Protein AF-A0A6A5HM92-F1 (afdb_monomer_lite)

Structure (mmCIF, N/CA/C/O backbone):
data_AF-A0A6A5HM92-F1
#
_entry.id   AF-A0A6A5HM92-F1
#
loop_
_atom_site.group_PDB
_atom_site.id
_atom_site.type_symbol
_atom_site.label_atom_id
_atom_site.label_alt_id
_atom_site.label_comp_id
_atom_site.label_asym_id
_atom_site.label_entity_id
_atom_site.label_seq_id
_atom_site.pdbx_PDB_ins_code
_atom_site.Cartn_x
_atom_site.Cartn_y
_atom_site.Cartn_z
_atom_site.occupancy
_atom_site.B_iso_or_equiv
_atom_site.auth_seq_id
_atom_site.auth_comp_id
_atom_site.auth_asym_id
_atom_site.auth_atom_id
_atom_site.pdbx_PDB_model_num
ATOM 1 N N . MET A 1 1 ? -0.521 8.575 -13.855 1.00 61.16 1 MET A N 1
ATOM 2 C CA . MET A 1 1 ? -1.411 8.416 -12.687 1.00 61.16 1 MET A CA 1
ATOM 3 C C . MET A 1 1 ? -0.569 8.653 -11.449 1.00 61.16 1 MET A C 1
ATOM 5 O O . MET A 1 1 ? 0.517 8.090 -11.397 1.00 61.16 1 MET A O 1
ATOM 9 N N . ASP A 1 2 ? -1.013 9.499 -10.521 1.00 85.31 2 ASP A N 1
ATOM 10 C CA . ASP A 1 2 ? -0.281 9.759 -9.277 1.00 85.31 2 ASP A CA 1
ATOM 11 C C . ASP A 1 2 ? -0.796 8.847 -8.155 1.00 85.31 2 ASP A C 1
ATOM 13 O O . ASP A 1 2 ? -1.940 8.969 -7.718 1.00 85.31 2 ASP A O 1
ATOM 17 N N . VAL A 1 3 ? 0.040 7.900 -7.727 1.00 90.94 3 VAL A N 1
ATOM 18 C CA . VAL A 1 3 ? -0.312 6.895 -6.713 1.00 90.94 3 VAL A CA 1
ATOM 19 C C . VAL A 1 3 ? -0.477 7.534 -5.332 1.00 90.94 3 VAL A C 1
ATOM 21 O O . VAL A 1 3 ? -1.316 7.073 -4.558 1.00 90.94 3 VAL A O 1
ATOM 24 N N . ILE A 1 4 ? 0.252 8.621 -5.044 1.00 93.81 4 ILE A N 1
ATOM 25 C CA . ILE A 1 4 ? 0.152 9.353 -3.773 1.00 93.81 4 ILE A CA 1
ATOM 26 C C . ILE A 1 4 ? -1.265 9.900 -3.610 1.00 93.81 4 ILE A C 1
ATOM 28 O O . ILE A 1 4 ? -1.940 9.580 -2.631 1.00 93.81 4 ILE A O 1
ATOM 32 N N . SER A 1 5 ? -1.750 10.627 -4.622 1.00 93.94 5 SER A N 1
ATOM 33 C CA . SER A 1 5 ? -3.110 11.174 -4.649 1.00 93.94 5 SER A CA 1
ATOM 34 C C . SER A 1 5 ? -4.189 10.094 -4.452 1.00 93.94 5 SER A C 1
ATOM 36 O O . SER A 1 5 ? -5.182 10.323 -3.763 1.00 93.94 5 SER A O 1
ATOM 38 N N . PHE A 1 6 ? -4.005 8.894 -5.017 1.00 93.12 6 PHE A N 1
ATOM 39 C CA . PHE A 1 6 ? -4.947 7.780 -4.837 1.00 93.12 6 PHE A CA 1
ATOM 40 C C . PHE A 1 6 ? -4.980 7.254 -3.400 1.00 93.12 6 PHE A C 1
ATOM 42 O O . PHE A 1 6 ? -6.061 7.019 -2.858 1.00 93.12 6 PHE A O 1
ATOM 49 N N . ILE A 1 7 ? -3.809 7.071 -2.785 1.00 96.19 7 ILE A N 1
ATOM 50 C CA . ILE A 1 7 ? -3.704 6.603 -1.400 1.00 96.19 7 ILE A CA 1
ATOM 51 C C . ILE A 1 7 ? -4.313 7.636 -0.452 1.00 96.19 7 ILE A C 1
ATOM 53 O O . ILE A 1 7 ? -5.131 7.267 0.386 1.00 96.19 7 ILE A O 1
ATOM 57 N N . GLN A 1 8 ? -3.983 8.919 -0.621 1.00 96.38 8 GLN A N 1
ATOM 58 C CA . GLN A 1 8 ? -4.542 10.008 0.186 1.00 96.38 8 GLN A CA 1
ATOM 59 C C . GLN A 1 8 ? -6.069 10.067 0.064 1.00 96.38 8 GLN A C 1
ATOM 61 O O . GLN A 1 8 ? -6.768 10.107 1.075 1.00 96.38 8 GLN A O 1
ATOM 66 N N . TYR A 1 9 ? -6.606 9.949 -1.154 1.00 96.19 9 TYR A N 1
ATOM 67 C CA . TYR A 1 9 ? -8.051 9.887 -1.365 1.00 96.19 9 TYR A CA 1
ATOM 68 C C . TYR A 1 9 ? -8.704 8.714 -0.614 1.00 96.19 9 TYR A C 1
ATOM 70 O O . TYR A 1 9 ? -9.754 8.885 0.009 1.00 96.19 9 TYR A O 1
ATOM 78 N N . TRP A 1 10 ? -8.092 7.524 -0.625 1.00 96.81 10 TRP A N 1
ATOM 79 C CA . TRP A 1 10 ? -8.585 6.387 0.161 1.00 96.81 10 TRP A CA 1
ATOM 80 C C . TRP A 1 10 ? -8.453 6.613 1.666 1.00 96.81 10 TRP A C 1
ATOM 82 O O . TRP A 1 10 ? -9.344 6.201 2.401 1.00 96.81 10 TRP A O 1
ATOM 92 N N . MET A 1 11 ? -7.393 7.268 2.137 1.00 95.75 11 MET A N 1
ATOM 93 C CA . MET A 1 11 ? -7.245 7.627 3.552 1.00 95.75 11 MET A CA 1
ATOM 94 C C . MET A 1 11 ? -8.350 8.577 4.023 1.00 95.75 11 MET A C 1
ATOM 96 O O . MET A 1 11 ? -8.868 8.408 5.123 1.00 95.75 11 MET A O 1
ATOM 100 N N . GLU A 1 12 ? -8.756 9.530 3.186 1.00 96.62 12 GLU A N 1
ATOM 101 C CA . GLU A 1 12 ? -9.822 10.485 3.508 1.00 96.62 12 GLU A CA 1
ATOM 102 C C . GLU A 1 12 ? -11.227 9.871 3.444 1.00 96.62 12 GLU A C 1
ATOM 104 O O . GLU A 1 12 ? -12.084 10.185 4.269 1.00 96.62 12 GLU A O 1
ATOM 109 N N . ASN A 1 13 ? -11.482 9.003 2.460 1.00 96.38 13 ASN A N 1
ATOM 110 C CA . ASN A 1 13 ? -12.834 8.519 2.145 1.00 96.38 13 ASN A CA 1
ATOM 111 C C . ASN A 1 13 ? -13.088 7.073 2.596 1.00 96.38 13 ASN A C 1
ATOM 113 O O . ASN A 1 13 ? -14.218 6.584 2.542 1.00 96.38 13 ASN A O 1
ATOM 117 N N . GLY A 1 14 ? -12.043 6.378 3.034 1.00 94.56 14 GLY A N 1
ATOM 118 C CA . GLY A 1 14 ? -12.045 4.936 3.214 1.00 94.56 14 GLY A CA 1
ATOM 119 C C . GLY A 1 14 ? -12.020 4.173 1.887 1.00 94.56 14 GLY A C 1
ATOM 120 O O . GLY A 1 14 ? -12.247 4.698 0.795 1.00 94.56 14 GLY A O 1
ATOM 121 N N . LYS A 1 15 ? -11.752 2.871 1.992 1.00 96.88 15 LYS A N 1
ATOM 122 C CA . LYS A 1 15 ? -11.870 1.915 0.890 1.00 96.88 15 LYS A CA 1
ATOM 123 C C . LYS A 1 15 ? -12.239 0.540 1.444 1.00 96.88 15 LYS A C 1
ATOM 125 O O . LYS A 1 15 ? -11.814 0.161 2.535 1.00 96.88 15 LYS A O 1
ATOM 130 N N . GLU A 1 16 ? -13.058 -0.191 0.699 1.00 96.75 16 GLU A N 1
ATOM 131 C CA . GLU A 1 16 ? -13.533 -1.530 1.062 1.00 96.75 16 GLU A CA 1
ATOM 132 C C . GLU A 1 16 ? -12.383 -2.553 1.145 1.00 96.75 16 GLU A C 1
ATOM 134 O O . GLU A 1 16 ? -11.516 -2.627 0.264 1.00 96.75 16 GLU A O 1
ATOM 139 N N . VAL A 1 17 ? -12.394 -3.369 2.203 1.00 96.12 17 VAL A N 1
ATOM 140 C CA . VAL A 1 17 ? -11.492 -4.521 2.356 1.00 96.12 17 VAL A CA 1
ATOM 141 C C . VAL A 1 17 ? -11.716 -5.505 1.207 1.00 96.12 17 VAL A C 1
ATOM 143 O O . VAL A 1 17 ? -12.849 -5.764 0.815 1.00 96.12 17 VAL A O 1
ATOM 146 N N . GLY A 1 18 ? -10.631 -6.062 0.667 1.00 93.88 18 GLY A N 1
ATOM 147 C CA . GLY A 1 18 ? -10.659 -6.941 -0.504 1.00 93.88 18 GLY A CA 1
ATOM 148 C C . GLY A 1 18 ? -10.406 -6.213 -1.825 1.00 93.88 18 GLY A C 1
ATOM 149 O O . GLY A 1 18 ? -10.120 -6.868 -2.827 1.00 93.88 18 GLY A O 1
ATOM 150 N N . THR A 1 19 ? -10.414 -4.875 -1.832 1.00 96.25 19 THR A N 1
ATOM 151 C CA . THR A 1 19 ? -9.977 -4.095 -2.999 1.00 96.25 19 THR A CA 1
ATOM 152 C C . THR A 1 19 ? -8.544 -4.440 -3.366 1.00 96.25 19 THR A C 1
ATOM 154 O O . THR A 1 19 ? -7.653 -4.371 -2.521 1.00 96.25 19 THR A O 1
ATOM 157 N N . THR A 1 20 ? -8.313 -4.705 -4.651 1.00 94.25 20 THR A N 1
ATOM 158 C CA . THR A 1 20 ? -6.978 -4.720 -5.254 1.00 94.25 20 THR A CA 1
ATOM 159 C C . THR A 1 20 ? -6.969 -3.775 -6.447 1.00 94.25 20 THR A C 1
ATOM 161 O O . THR A 1 20 ? -7.846 -3.856 -7.304 1.00 94.25 20 THR A O 1
ATOM 164 N N . PHE A 1 21 ? -5.987 -2.883 -6.500 1.00 91.75 21 PHE A N 1
ATOM 165 C CA . PHE A 1 21 ? -5.762 -1.968 -7.610 1.00 91.75 21 PHE A CA 1
ATOM 166 C C . 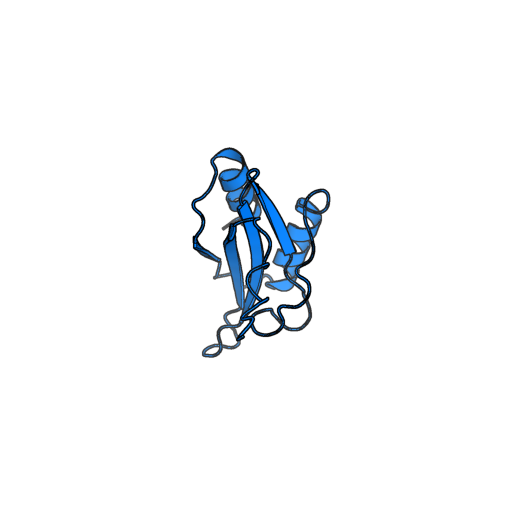PHE A 1 21 ? -4.312 -2.096 -8.069 1.00 91.75 21 PHE A C 1
ATOM 168 O O . PHE A 1 21 ? -3.405 -2.050 -7.240 1.00 91.75 21 PHE A O 1
ATOM 175 N N . ALA A 1 22 ? -4.104 -2.292 -9.368 1.00 88.94 22 ALA A N 1
ATOM 176 C CA . ALA A 1 22 ? -2.783 -2.393 -9.973 1.00 88.94 22 ALA A CA 1
ATOM 177 C C . ALA A 1 22 ? -2.561 -1.179 -10.877 1.00 88.94 22 ALA A C 1
ATOM 179 O O . ALA A 1 22 ? -3.336 -0.933 -11.802 1.00 88.94 22 ALA A O 1
ATOM 180 N N . CYS A 1 23 ? -1.517 -0.415 -10.582 1.00 85.69 23 CYS A N 1
ATOM 181 C CA . CYS A 1 23 ? -1.067 0.699 -11.394 1.00 85.69 23 CYS A CA 1
ATOM 182 C C . CYS A 1 23 ? 0.044 0.215 -12.324 1.00 85.69 23 CYS A C 1
ATOM 184 O O . CYS A 1 23 ? 1.090 -0.247 -11.864 1.00 85.69 23 CYS A O 1
ATOM 186 N N . ASN A 1 24 ? -0.170 0.375 -13.623 1.00 79.56 24 ASN A N 1
ATOM 187 C CA . ASN A 1 24 ? 0.779 0.059 -14.681 1.00 79.56 24 ASN A CA 1
ATOM 188 C C . ASN A 1 24 ? 1.026 1.283 -15.575 1.00 79.56 24 ASN A C 1
ATOM 190 O O . ASN A 1 24 ? 0.462 2.360 -15.365 1.00 79.56 24 ASN A O 1
ATOM 194 N N . GLY A 1 25 ? 1.899 1.128 -16.573 1.00 69.94 25 GLY A N 1
ATOM 195 C CA . GLY A 1 25 ? 2.167 2.183 -17.549 1.00 69.94 25 GLY A CA 1
ATOM 196 C C . GLY A 1 25 ? 3.117 3.265 -17.037 1.00 69.94 25 GLY A C 1
ATOM 197 O O . GLY A 1 25 ? 2.864 4.453 -17.244 1.00 69.94 25 GLY A O 1
ATOM 198 N N . TYR A 1 26 ? 4.227 2.856 -16.417 1.00 72.06 26 TYR A N 1
ATOM 199 C CA . TYR A 1 26 ? 5.352 3.727 -16.058 1.00 72.06 26 TYR A CA 1
ATOM 200 C C . TYR A 1 26 ? 6.519 3.544 -17.050 1.00 72.06 26 TYR A C 1
ATOM 202 O O . TYR A 1 26 ? 7.552 2.992 -16.689 1.00 72.06 26 TYR A O 1
ATOM 210 N N . PRO A 1 27 ? 6.396 3.985 -18.321 1.00 66.75 27 PRO A N 1
ATOM 211 C CA . PRO A 1 27 ? 7.380 3.682 -19.368 1.00 66.75 27 PRO A CA 1
ATOM 212 C C . PRO A 1 27 ? 8.766 4.301 -19.134 1.00 66.75 27 PRO A C 1
ATOM 214 O O . PRO A 1 27 ? 9.723 3.915 -19.799 1.00 66.75 27 PRO A O 1
ATOM 217 N N . TYR A 1 28 ? 8.877 5.271 -18.222 1.00 72.88 28 TYR A N 1
ATOM 218 C CA . TYR A 1 28 ? 10.103 6.037 -17.980 1.00 72.88 28 TYR A CA 1
ATOM 219 C C . TYR A 1 28 ? 10.540 6.064 -16.511 1.00 72.88 28 TYR A C 1
ATOM 221 O O . TYR A 1 28 ? 11.509 6.746 -16.196 1.00 72.88 28 TYR A O 1
ATOM 229 N N . VAL A 1 29 ? 9.827 5.374 -15.616 1.00 77.38 29 VAL A N 1
ATOM 230 C CA . VAL A 1 29 ? 10.105 5.399 -14.173 1.00 77.38 29 VAL A CA 1
ATOM 231 C C . VAL A 1 29 ? 10.079 3.971 -13.655 1.00 77.38 29 VAL A C 1
ATOM 233 O O . VAL A 1 29 ? 9.104 3.254 -13.874 1.00 77.38 29 VAL A O 1
ATOM 236 N N . ALA A 1 30 ? 11.147 3.559 -12.975 1.00 83.06 30 ALA A N 1
ATOM 237 C CA . ALA A 1 30 ? 11.211 2.232 -12.378 1.00 83.06 30 ALA A CA 1
ATOM 238 C C . ALA A 1 30 ? 10.183 2.112 -11.244 1.00 83.06 30 ALA A C 1
ATOM 240 O O . ALA A 1 30 ? 10.023 3.033 -10.440 1.00 83.06 30 ALA A O 1
ATOM 241 N N . VAL A 1 31 ? 9.516 0.962 -11.129 1.00 85.56 31 VAL A N 1
ATOM 242 C CA . VAL A 1 31 ? 8.550 0.712 -10.045 1.00 85.56 31 VAL A CA 1
ATOM 243 C C . VAL A 1 31 ? 9.212 0.836 -8.669 1.00 85.56 31 VAL A C 1
ATOM 245 O O . VAL A 1 31 ? 8.605 1.382 -7.750 1.00 85.56 31 VAL A O 1
ATOM 248 N N . ASP A 1 32 ? 10.481 0.444 -8.544 1.00 84.25 32 ASP A N 1
ATOM 249 C CA . ASP A 1 32 ? 11.279 0.641 -7.326 1.00 84.25 32 ASP A CA 1
ATOM 250 C C . ASP A 1 32 ? 11.449 2.122 -6.943 1.00 84.25 32 ASP A C 1
ATOM 252 O O . ASP A 1 32 ? 11.430 2.474 -5.760 1.00 84.25 32 ASP A O 1
ATOM 256 N N . GLU A 1 33 ? 11.576 3.012 -7.929 1.00 87.44 33 GLU A N 1
ATOM 257 C CA . GLU A 1 33 ? 11.679 4.454 -7.692 1.00 87.44 33 GLU A CA 1
ATOM 258 C C . GLU A 1 33 ? 10.347 5.012 -7.177 1.00 87.44 33 GLU A C 1
ATOM 260 O O . GLU A 1 33 ? 10.322 5.779 -6.215 1.00 87.44 33 GLU A O 1
ATOM 265 N N . ILE A 1 34 ? 9.228 4.550 -7.742 1.00 89.38 34 ILE A N 1
ATOM 266 C CA . ILE A 1 34 ? 7.881 4.917 -7.284 1.00 89.38 34 ILE A CA 1
ATOM 267 C C . ILE A 1 34 ? 7.633 4.393 -5.866 1.00 89.38 34 ILE A C 1
ATOM 269 O O . ILE A 1 34 ? 7.159 5.140 -5.013 1.00 89.38 34 ILE A O 1
ATOM 273 N N . LEU A 1 35 ? 7.994 3.139 -5.572 1.00 90.06 35 LEU A N 1
ATOM 274 C CA . LEU A 1 35 ? 7.907 2.585 -4.216 1.00 90.06 35 LEU A CA 1
ATOM 275 C C . LEU A 1 35 ? 8.737 3.394 -3.221 1.00 90.06 35 LEU A C 1
ATOM 277 O O . LEU A 1 35 ? 8.279 3.635 -2.106 1.00 90.06 35 LEU A O 1
ATOM 281 N N . THR A 1 36 ? 9.930 3.838 -3.620 1.00 90.19 36 THR A N 1
ATOM 282 C CA . THR A 1 36 ? 10.794 4.681 -2.784 1.00 90.19 36 THR A CA 1
ATOM 283 C C . THR A 1 36 ? 10.154 6.043 -2.513 1.00 90.19 36 THR A C 1
ATOM 285 O O . THR A 1 36 ? 10.182 6.517 -1.379 1.00 90.19 36 THR A O 1
ATOM 288 N N . GLN A 1 37 ? 9.529 6.663 -3.518 1.00 92.50 37 GLN A N 1
ATOM 289 C CA . GLN A 1 37 ? 8.797 7.920 -3.338 1.00 92.50 37 GLN A CA 1
ATOM 290 C C . GLN A 1 37 ? 7.620 7.753 -2.372 1.00 92.50 37 GLN A C 1
ATOM 292 O O . GLN A 1 37 ? 7.496 8.524 -1.425 1.00 92.50 37 GLN A O 1
ATOM 297 N N . LEU A 1 38 ? 6.809 6.707 -2.552 1.00 94.12 38 LEU A N 1
ATOM 298 C CA . LEU A 1 38 ? 5.687 6.410 -1.658 1.00 94.12 38 LEU A CA 1
ATOM 299 C C . LEU A 1 38 ? 6.161 6.137 -0.226 1.00 94.12 38 LEU A C 1
ATOM 301 O O . LEU A 1 38 ? 5.571 6.614 0.737 1.00 94.12 38 LEU A O 1
ATOM 305 N N . ARG A 1 39 ? 7.258 5.397 -0.076 1.00 93.38 39 ARG A N 1
ATOM 306 C CA . ARG A 1 39 ? 7.879 5.116 1.217 1.00 93.38 39 ARG A CA 1
ATOM 307 C C . ARG A 1 39 ? 8.315 6.391 1.932 1.00 93.38 39 ARG A C 1
ATOM 309 O O . ARG A 1 39 ? 8.103 6.503 3.133 1.00 93.38 39 ARG A O 1
ATOM 316 N N . ASN A 1 40 ? 8.927 7.326 1.209 1.00 94.31 40 ASN A N 1
ATOM 317 C CA . ASN A 1 40 ? 9.346 8.607 1.772 1.00 94.31 40 ASN A CA 1
ATOM 318 C C . ASN A 1 40 ? 8.143 9.459 2.188 1.00 94.31 40 ASN A C 1
ATOM 320 O O . ASN A 1 40 ? 8.187 10.063 3.253 1.00 94.31 40 ASN A O 1
ATOM 324 N N . GLU A 1 41 ? 7.082 9.466 1.381 1.00 96.69 41 GLU A N 1
ATOM 325 C CA . GLU A 1 41 ? 5.850 10.211 1.657 1.00 96.69 41 GLU A CA 1
ATOM 326 C C . GLU A 1 41 ? 5.117 9.694 2.905 1.00 96.69 41 GLU A C 1
ATOM 328 O O . GLU A 1 41 ? 4.655 10.476 3.728 1.00 96.69 41 GLU A O 1
ATOM 333 N N . PHE A 1 42 ? 5.027 8.372 3.080 1.00 96.38 42 PHE A N 1
ATOM 334 C CA . PHE A 1 42 ? 4.259 7.747 4.167 1.00 96.38 42 PHE A CA 1
ATOM 335 C C . PHE A 1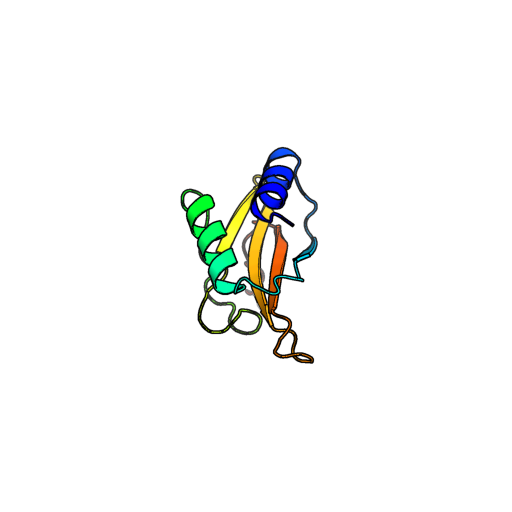 42 ? 5.132 7.215 5.315 1.00 96.38 42 PHE A C 1
ATOM 337 O O . PHE A 1 42 ? 4.676 6.384 6.107 1.00 96.38 42 PHE A O 1
ATOM 344 N N . ASN A 1 43 ? 6.384 7.673 5.420 1.00 95.69 43 ASN A N 1
ATOM 345 C CA . ASN A 1 43 ? 7.383 7.109 6.332 1.00 95.69 43 ASN A CA 1
ATOM 346 C C . ASN A 1 43 ? 6.970 7.150 7.816 1.00 95.69 43 ASN A C 1
ATOM 348 O O . ASN A 1 43 ? 7.342 6.253 8.568 1.00 95.69 43 ASN A O 1
ATOM 352 N N . GLU A 1 44 ? 6.197 8.157 8.229 1.00 97.25 44 GLU A N 1
ATOM 353 C CA . GLU A 1 44 ? 5.787 8.355 9.623 1.00 97.25 44 GLU A CA 1
ATOM 354 C C . GLU A 1 44 ? 4.734 7.344 10.090 1.00 97.25 44 GLU A C 1
ATOM 356 O O . GLU A 1 44 ? 4.618 7.081 11.287 1.00 97.25 44 GLU A O 1
ATOM 361 N N . ILE A 1 45 ? 3.956 6.782 9.159 1.00 95.56 45 ILE A N 1
ATOM 362 C CA . ILE A 1 45 ? 2.785 5.950 9.477 1.00 95.56 45 ILE A CA 1
ATOM 363 C C . ILE A 1 45 ? 2.872 4.528 8.928 1.00 95.56 45 ILE A C 1
ATOM 365 O O . ILE A 1 45 ? 2.069 3.676 9.312 1.00 95.56 45 ILE A O 1
ATOM 369 N N . MET A 1 46 ? 3.802 4.258 8.011 1.00 94.69 46 MET A N 1
ATOM 370 C CA . MET A 1 46 ? 3.911 2.948 7.382 1.00 94.69 46 MET A CA 1
ATOM 371 C C . MET A 1 46 ? 4.519 1.882 8.309 1.00 94.69 46 MET A C 1
ATOM 373 O O . MET A 1 46 ? 5.176 2.167 9.308 1.00 94.69 46 MET A O 1
ATOM 377 N N . SER A 1 47 ? 4.345 0.615 7.943 1.00 93.06 47 SER A N 1
ATOM 378 C CA . SER A 1 47 ? 5.042 -0.524 8.551 1.00 93.06 47 SER A CA 1
ATOM 379 C C . SER A 1 47 ? 5.496 -1.508 7.479 1.00 93.06 47 SER A C 1
ATOM 381 O O . SER A 1 47 ? 4.712 -1.838 6.588 1.00 93.06 47 SER A O 1
ATOM 383 N N . GLU A 1 48 ? 6.737 -1.990 7.564 1.00 90.38 48 GLU A N 1
ATOM 384 C CA . GLU A 1 48 ? 7.299 -2.965 6.617 1.00 90.38 48 GLU A CA 1
ATOM 385 C C . GLU A 1 48 ? 6.450 -4.235 6.518 1.00 90.38 48 GLU A C 1
ATOM 387 O O . GLU A 1 48 ? 5.966 -4.748 7.531 1.00 90.38 48 GLU A O 1
ATOM 392 N N . LEU A 1 49 ? 6.330 -4.799 5.313 1.00 86.31 49 LEU A N 1
ATOM 393 C CA . LEU A 1 49 ? 5.808 -6.155 5.157 1.00 86.31 49 LEU A CA 1
ATOM 394 C C . LEU A 1 49 ? 6.927 -7.153 5.466 1.00 86.31 49 LEU A C 1
ATOM 396 O O . LEU A 1 49 ? 7.824 -7.379 4.654 1.00 86.31 49 LEU A O 1
ATOM 400 N N . THR A 1 50 ? 6.880 -7.768 6.645 1.00 70.62 50 THR A N 1
ATOM 401 C CA . THR A 1 50 ? 7.778 -8.866 7.008 1.00 70.62 50 THR A CA 1
ATOM 402 C C . THR A 1 50 ? 7.192 -10.200 6.527 1.00 70.62 50 THR A C 1
ATOM 404 O O . THR A 1 50 ? 6.021 -10.493 6.741 1.00 70.62 50 THR A O 1
ATOM 407 N N . GLY A 1 51 ? 7.998 -11.029 5.855 1.00 58.44 51 GLY A N 1
ATOM 408 C CA . GLY A 1 51 ? 7.658 -12.441 5.619 1.00 58.44 51 GLY A CA 1
ATOM 409 C C . GLY A 1 51 ? 6.774 -12.793 4.413 1.00 58.44 51 GLY A C 1
ATOM 410 O O . GLY A 1 51 ? 6.265 -13.908 4.377 1.00 58.44 51 GLY A O 1
ATOM 411 N N . VAL A 1 52 ? 6.608 -11.924 3.408 1.00 52.81 52 VAL A N 1
ATOM 412 C CA . VAL A 1 52 ? 5.891 -12.281 2.163 1.00 52.81 52 VAL A CA 1
ATOM 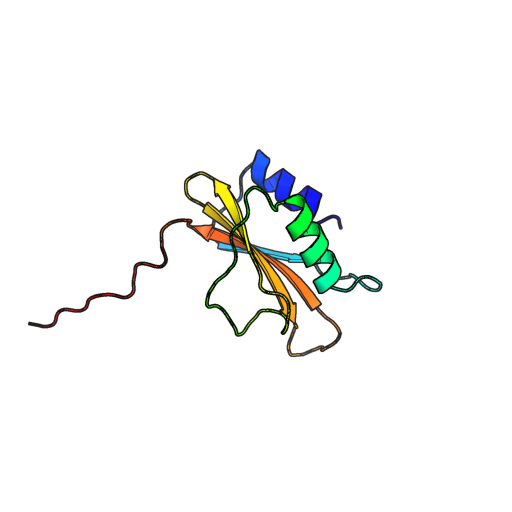413 C C . VAL A 1 52 ? 6.795 -12.052 0.952 1.00 52.81 52 VAL A C 1
ATOM 415 O O . VAL A 1 52 ? 7.045 -10.917 0.549 1.00 52.81 52 VAL A O 1
ATOM 418 N N . THR A 1 53 ? 7.321 -13.147 0.401 1.00 54.66 53 THR A N 1
ATOM 419 C CA . THR A 1 53 ? 8.539 -13.149 -0.431 1.00 54.66 53 THR A CA 1
ATOM 420 C C . THR A 1 53 ? 8.352 -13.610 -1.880 1.00 54.66 53 THR A C 1
ATOM 422 O O . THR A 1 53 ? 9.347 -13.758 -2.576 1.00 54.66 53 THR A O 1
ATOM 425 N N . GLU A 1 54 ? 7.129 -13.825 -2.375 1.00 53.66 54 GLU A N 1
ATOM 426 C CA . GLU A 1 54 ? 6.954 -14.447 -3.708 1.00 53.66 54 GLU A CA 1
ATOM 427 C C . GLU A 1 54 ? 6.321 -13.547 -4.780 1.00 53.66 54 GLU A C 1
ATOM 429 O O . GLU A 1 54 ? 6.453 -13.835 -5.966 1.00 53.66 54 GLU A O 1
ATOM 434 N N . GLN A 1 55 ? 5.667 -12.442 -4.402 1.00 54.88 55 GLN A N 1
ATOM 435 C CA . GLN A 1 55 ? 4.999 -11.539 -5.362 1.00 54.88 55 GLN A CA 1
ATOM 436 C C . GLN A 1 55 ? 5.614 -10.139 -5.429 1.00 54.88 55 GLN A C 1
ATOM 438 O O . GLN A 1 55 ? 5.216 -9.349 -6.284 1.00 54.88 55 GLN A O 1
ATOM 443 N N . ASN A 1 56 ? 6.578 -9.847 -4.551 1.00 62.75 56 ASN A N 1
ATOM 444 C CA . ASN A 1 56 ? 7.288 -8.576 -4.528 1.00 62.75 56 ASN A CA 1
ATOM 445 C C . ASN A 1 56 ? 8.410 -8.574 -5.571 1.00 62.75 56 ASN A C 1
ATOM 447 O O . ASN A 1 56 ? 9.053 -9.603 -5.795 1.00 62.75 56 ASN A O 1
ATOM 451 N N . LEU A 1 57 ? 8.691 -7.417 -6.172 1.00 64.44 57 LEU A N 1
ATOM 452 C CA . LEU A 1 57 ? 9.929 -7.225 -6.926 1.00 64.44 57 LEU A CA 1
ATOM 453 C C . LEU A 1 57 ? 11.126 -7.568 -6.025 1.00 64.44 57 LEU A C 1
ATOM 455 O O . LEU A 1 57 ? 11.233 -7.096 -4.892 1.00 64.44 57 LEU A O 1
ATOM 459 N N . THR A 1 58 ? 12.017 -8.432 -6.511 1.00 60.16 58 THR A N 1
ATOM 460 C CA . THR A 1 58 ? 13.255 -8.803 -5.815 1.00 60.16 58 THR A CA 1
ATOM 461 C C . THR A 1 58 ? 14.075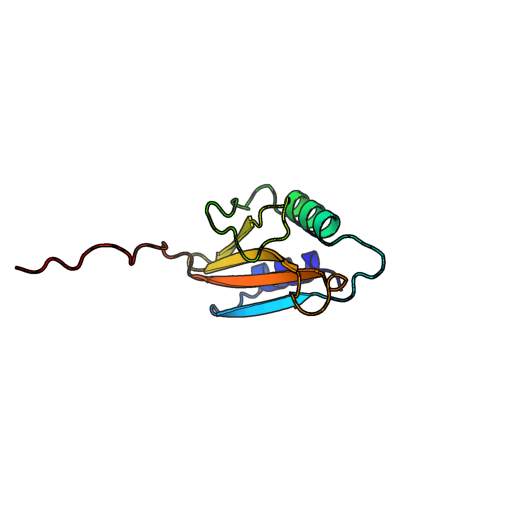 -7.552 -5.509 1.00 60.16 58 THR A C 1
ATOM 463 O O . THR A 1 58 ? 14.656 -6.983 -6.426 1.00 60.16 58 THR A O 1
ATOM 466 N N . GLY A 1 59 ? 14.150 -7.154 -4.236 1.00 63.94 59 GLY A N 1
ATOM 467 C CA . GLY A 1 59 ? 15.017 -6.066 -3.764 1.00 63.94 59 GLY A CA 1
ATOM 468 C C . GLY A 1 59 ? 14.304 -4.961 -2.986 1.00 63.94 59 GLY A C 1
ATOM 469 O O . GLY A 1 59 ? 14.917 -4.389 -2.087 1.00 63.94 59 GLY A O 1
ATOM 470 N N . THR A 1 60 ? 13.011 -4.731 -3.238 1.00 71.69 60 THR A N 1
ATOM 471 C CA . THR A 1 60 ? 12.248 -3.664 -2.569 1.00 71.69 60 THR A CA 1
ATOM 472 C C . THR A 1 60 ? 11.070 -4.260 -1.801 1.00 71.69 60 THR A C 1
ATOM 474 O O . THR A 1 60 ? 10.047 -4.598 -2.405 1.00 71.69 60 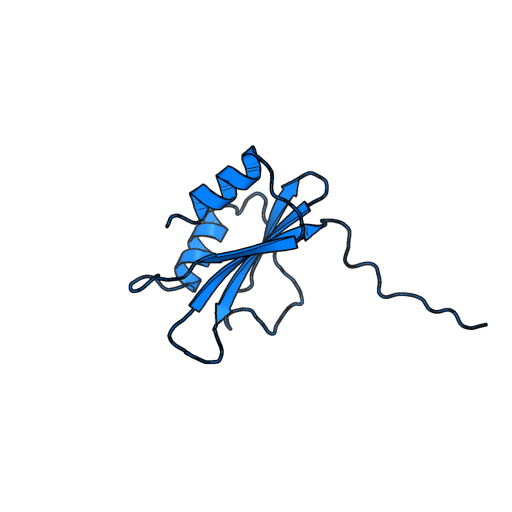THR A O 1
ATOM 477 N N . PRO A 1 61 ? 11.176 -4.427 -0.469 1.00 80.88 61 PRO A N 1
ATOM 478 C CA . PRO A 1 61 ? 10.060 -4.922 0.318 1.00 80.88 61 PRO A CA 1
ATOM 479 C C . PRO A 1 61 ? 8.898 -3.929 0.258 1.00 80.88 61 PRO A C 1
ATOM 481 O O . PRO A 1 61 ? 9.078 -2.711 0.391 1.00 80.88 61 PRO A O 1
ATOM 484 N N . GLY A 1 62 ? 7.696 -4.470 0.064 1.00 89.38 62 GLY A N 1
ATOM 485 C CA . GLY A 1 62 ? 6.473 -3.702 0.228 1.00 89.38 62 GLY A CA 1
ATOM 486 C C . GLY A 1 62 ? 6.284 -3.240 1.673 1.00 89.38 62 GLY A C 1
ATOM 487 O O . GLY A 1 62 ? 6.942 -3.711 2.602 1.00 89.38 62 GLY A O 1
ATOM 488 N N . PHE A 1 63 ? 5.339 -2.336 1.867 1.00 92.81 63 PHE A N 1
ATOM 489 C CA . PHE A 1 63 ? 4.973 -1.802 3.175 1.00 92.81 63 PHE A CA 1
ATOM 490 C C . PHE A 1 63 ? 3.452 -1.735 3.302 1.00 92.81 63 PHE A C 1
ATOM 492 O O . PHE A 1 63 ? 2.705 -1.995 2.357 1.00 92.81 63 PHE A O 1
ATOM 499 N N . SER A 1 64 ? 2.979 -1.428 4.500 1.00 94.62 64 SER A N 1
ATOM 500 C CA . SER A 1 64 ? 1.572 -1.198 4.786 1.00 94.62 64 SER A CA 1
ATOM 501 C C . SER A 1 64 ? 1.345 0.208 5.310 1.00 94.62 64 SER A C 1
ATOM 503 O O . SER A 1 64 ? 2.193 0.736 6.020 1.00 94.62 64 SER A O 1
ATOM 505 N N . ILE A 1 65 ? 0.201 0.793 4.969 1.00 96.50 65 ILE A N 1
ATOM 506 C CA . ILE A 1 65 ? -0.263 2.092 5.460 1.00 96.50 65 ILE A CA 1
ATOM 507 C C . ILE A 1 65 ? -1.595 1.861 6.186 1.00 96.50 65 ILE A C 1
ATOM 509 O O . ILE A 1 65 ? -2.494 1.242 5.601 1.00 96.50 65 ILE A O 1
ATOM 513 N N . PRO A 1 66 ? -1.768 2.321 7.435 1.00 96.00 66 PRO A N 1
ATOM 514 C CA . PRO A 1 66 ? -3.063 2.298 8.105 1.00 96.00 66 PRO A CA 1
ATOM 515 C C . PRO A 1 66 ? -4.116 3.060 7.290 1.00 96.00 66 PRO A C 1
ATOM 517 O O . PRO A 1 66 ? -3.878 4.187 6.869 1.00 96.00 66 PRO A O 1
ATOM 520 N N . LEU A 1 67 ? -5.280 2.446 7.070 1.00 96.19 67 LEU A N 1
ATOM 521 C CA . LEU A 1 67 ? -6.382 3.058 6.320 1.00 96.19 67 LEU A CA 1
ATOM 522 C C . LEU A 1 67 ? -7.532 3.452 7.243 1.00 96.19 67 LEU A C 1
ATOM 524 O O . LEU A 1 67 ? -8.049 4.560 7.181 1.00 96.19 67 LEU A O 1
ATOM 528 N N . THR A 1 68 ? -7.931 2.529 8.114 1.00 92.56 68 THR A N 1
ATOM 529 C CA . THR A 1 68 ? -8.903 2.764 9.185 1.00 92.56 68 THR A CA 1
ATOM 530 C C . THR A 1 68 ? -8.420 2.071 10.456 1.00 92.56 68 THR A C 1
ATOM 532 O O . THR A 1 68 ? -7.401 1.380 10.458 1.00 92.56 68 THR A O 1
ATOM 535 N N . THR A 1 69 ? -9.191 2.161 11.540 1.00 91.06 69 THR A N 1
ATOM 536 C CA . THR A 1 69 ? -8.930 1.389 12.767 1.00 91.06 69 THR A CA 1
ATOM 537 C C . THR A 1 69 ? -8.947 -0.130 12.553 1.00 91.06 69 THR A C 1
ATOM 539 O O . THR A 1 69 ? -8.422 -0.866 13.383 1.00 91.06 69 THR A O 1
ATOM 542 N N . SER A 1 70 ? -9.542 -0.610 11.455 1.00 93.44 70 SER A N 1
ATOM 543 C CA . SER A 1 70 ? -9.736 -2.036 11.168 1.00 93.44 70 SER A CA 1
ATOM 544 C C . SER A 1 70 ? -9.172 -2.486 9.819 1.00 93.44 70 SER A C 1
ATOM 546 O O . SER A 1 70 ? -9.300 -3.659 9.473 1.00 93.44 70 SER A O 1
ATOM 548 N N . SER A 1 71 ? -8.533 -1.594 9.058 1.00 95.69 71 SER A N 1
ATOM 549 C CA . SER A 1 71 ? -7.983 -1.916 7.739 1.00 95.69 71 SER A CA 1
ATOM 550 C C . SER A 1 71 ? -6.685 -1.176 7.431 1.00 95.69 71 SER A C 1
ATOM 552 O O . SER A 1 71 ? -6.399 -0.109 7.980 1.00 95.69 71 SER A O 1
ATOM 554 N N . LYS A 1 72 ? -5.902 -1.757 6.522 1.00 96.25 72 LYS A N 1
ATOM 555 C CA . LYS A 1 72 ? -4.634 -1.219 6.023 1.00 96.25 72 LYS A CA 1
ATOM 556 C C . LYS A 1 72 ? -4.519 -1.432 4.517 1.00 96.25 72 LYS A C 1
ATOM 558 O O . LYS A 1 72 ? -5.102 -2.370 3.970 1.00 96.25 72 LYS A O 1
ATOM 563 N N . ILE A 1 73 ? -3.754 -0.574 3.856 1.00 96.12 73 ILE A N 1
ATOM 564 C CA . ILE A 1 73 ? -3.349 -0.738 2.460 1.00 96.12 73 ILE A CA 1
ATOM 565 C C . ILE A 1 73 ? -1.991 -1.431 2.459 1.00 96.12 73 ILE A C 1
ATOM 567 O O . ILE A 1 73 ? -1.060 -0.937 3.081 1.00 96.12 73 ILE A O 1
ATOM 571 N N . LEU A 1 74 ? -1.866 -2.552 1.760 1.00 94.25 74 LEU A N 1
ATOM 572 C CA . LEU A 1 74 ? -0.584 -3.138 1.382 1.00 94.25 74 LEU A CA 1
ATOM 573 C C . LEU A 1 74 ? -0.135 -2.492 0.073 1.00 94.25 74 LEU A C 1
ATOM 575 O O . LEU A 1 74 ? -0.911 -2.458 -0.884 1.00 94.25 74 LEU A O 1
ATOM 579 N N . VAL A 1 75 ? 1.103 -2.014 0.040 1.00 93.38 75 VAL A N 1
ATOM 580 C CA . VAL A 1 75 ? 1.732 -1.359 -1.107 1.00 93.38 75 VAL A CA 1
ATOM 581 C C . VAL A 1 75 ? 2.964 -2.162 -1.493 1.00 93.38 75 VAL A C 1
ATOM 583 O O . VAL A 1 75 ? 3.875 -2.328 -0.681 1.00 93.38 75 VAL A O 1
ATOM 586 N N . TYR A 1 76 ? 2.997 -2.686 -2.714 1.00 90.62 76 TYR A N 1
ATOM 587 C CA . TYR A 1 76 ? 4.132 -3.473 -3.189 1.00 90.62 76 TYR A CA 1
ATOM 588 C C . TYR A 1 76 ? 4.252 -3.470 -4.708 1.00 90.62 76 TYR A C 1
ATOM 590 O O . TYR A 1 76 ? 3.266 -3.313 -5.422 1.00 90.62 76 TYR A O 1
ATOM 598 N N . GLY A 1 77 ? 5.476 -3.649 -5.200 1.00 87.88 77 GLY A N 1
ATOM 599 C CA . GLY A 1 77 ? 5.735 -3.855 -6.620 1.00 87.88 77 GLY A CA 1
ATOM 600 C C . GLY A 1 77 ? 5.517 -5.316 -6.990 1.00 87.88 77 GLY A C 1
ATOM 601 O O . GLY A 1 77 ? 5.935 -6.192 -6.241 1.00 87.88 77 GLY A O 1
ATOM 602 N N . ARG A 1 78 ? 4.918 -5.592 -8.145 1.00 83.94 78 ARG A N 1
ATOM 603 C CA . ARG A 1 78 ? 4.727 -6.946 -8.677 1.00 83.94 78 ARG A CA 1
ATOM 604 C C . ARG A 1 78 ? 5.257 -7.024 -10.102 1.00 83.94 78 ARG A C 1
ATOM 606 O O . ARG A 1 78 ? 4.991 -6.134 -10.902 1.00 83.94 78 ARG A O 1
ATOM 613 N N . ARG A 1 79 ? 5.953 -8.114 -10.438 1.00 77.50 79 ARG A N 1
ATOM 614 C CA . ARG A 1 79 ? 6.289 -8.450 -11.830 1.00 77.50 79 ARG A CA 1
ATOM 615 C C . ARG A 1 79 ? 5.252 -9.413 -12.385 1.00 77.50 79 ARG A C 1
ATOM 617 O O . ARG A 1 79 ? 4.950 -10.424 -11.746 1.00 77.50 79 ARG A O 1
ATOM 624 N N . ASN A 1 80 ? 4.719 -9.122 -13.566 1.00 67.44 80 ASN A N 1
ATOM 625 C CA . ASN A 1 80 ? 3.886 -10.088 -14.265 1.00 67.44 80 ASN A CA 1
ATOM 626 C C . ASN A 1 80 ? 4.781 -11.156 -14.923 1.00 67.44 80 ASN A C 1
ATOM 628 O O . ASN A 1 80 ? 5.761 -10.830 -15.589 1.00 67.44 80 ASN A O 1
ATOM 632 N N . SER A 1 81 ? 4.489 -12.441 -14.708 1.00 61.09 81 SER A N 1
ATOM 633 C CA . SER A 1 81 ? 5.343 -13.548 -15.170 1.00 61.09 81 SER A CA 1
ATOM 634 C C . SER A 1 81 ? 5.350 -13.723 -16.690 1.00 61.09 81 SER A C 1
ATOM 636 O O . SER A 1 81 ? 6.244 -14.376 -17.220 1.00 61.09 81 SER A O 1
ATOM 638 N N . GLU A 1 82 ? 4.361 -13.160 -17.386 1.00 61.69 82 GLU A N 1
ATOM 639 C CA . GLU A 1 82 ? 4.223 -13.277 -18.843 1.00 61.69 82 GLU A CA 1
ATOM 640 C C . GLU A 1 82 ? 4.959 -12.171 -19.611 1.00 61.69 82 GLU A C 1
ATOM 642 O O . GLU A 1 82 ? 5.253 -12.340 -20.791 1.00 61.69 82 GLU A O 1
ATOM 647 N N . ASP A 1 83 ? 5.308 -11.064 -18.948 1.00 60.38 83 ASP A N 1
ATOM 648 C CA . ASP A 1 83 ? 6.028 -9.956 -19.566 1.00 60.38 83 ASP A CA 1
ATOM 649 C C . ASP A 1 83 ? 6.935 -9.279 -18.534 1.00 60.38 83 ASP A C 1
ATOM 651 O O . ASP A 1 83 ? 6.504 -8.505 -17.678 1.00 60.38 83 ASP A O 1
ATOM 655 N N . ILE A 1 84 ? 8.224 -9.592 -18.639 1.00 56.31 84 ILE A N 1
ATOM 656 C CA . ILE A 1 84 ? 9.314 -9.066 -17.806 1.00 56.31 84 ILE A CA 1
ATOM 657 C C . ILE A 1 84 ? 9.407 -7.533 -17.825 1.00 56.31 84 ILE A C 1
ATOM 659 O O . ILE A 1 84 ? 10.056 -6.975 -16.944 1.00 56.31 84 ILE A O 1
ATOM 663 N N . SER A 1 85 ? 8.775 -6.863 -18.795 1.00 62.47 85 SER A N 1
ATOM 664 C CA . SER A 1 85 ? 8.733 -5.401 -18.888 1.00 62.47 85 SER A CA 1
ATOM 665 C C . SER A 1 85 ? 7.551 -4.751 -18.154 1.00 62.47 85 SER A C 1
ATOM 667 O O . SER A 1 85 ? 7.539 -3.532 -17.989 1.00 62.47 85 SER A O 1
ATOM 669 N N . ASN A 1 86 ? 6.595 -5.542 -17.652 1.00 70.00 86 ASN A N 1
ATOM 670 C CA . ASN A 1 86 ? 5.394 -5.048 -16.978 1.00 70.00 86 ASN A CA 1
ATOM 671 C C . ASN A 1 86 ? 5.510 -5.228 -15.463 1.00 70.00 86 ASN A C 1
ATOM 673 O O . ASN A 1 86 ? 4.991 -6.177 -14.866 1.00 70.00 86 ASN A O 1
ATOM 677 N N . GLU A 1 87 ? 6.232 -4.299 -14.846 1.00 81.44 87 GLU A N 1
ATOM 678 C CA . GLU A 1 87 ? 6.190 -4.096 -13.404 1.00 81.44 87 GLU A CA 1
ATOM 679 C C . GLU A 1 87 ? 5.004 -3.193 -13.046 1.00 81.44 87 GLU A C 1
ATOM 681 O O . GLU A 1 87 ? 4.703 -2.217 -13.739 1.00 81.44 87 GLU A O 1
ATOM 686 N N . GLU A 1 88 ? 4.328 -3.516 -11.948 1.00 87.25 88 GLU A N 1
ATOM 687 C CA . GLU A 1 88 ? 3.144 -2.798 -11.482 1.00 87.25 88 GLU A CA 1
ATOM 688 C C . GLU A 1 88 ? 3.288 -2.432 -10.006 1.00 87.25 88 GLU A C 1
ATOM 690 O O . GLU A 1 88 ? 3.865 -3.189 -9.224 1.00 87.25 88 GLU A O 1
ATOM 695 N N . ILE A 1 89 ? 2.705 -1.302 -9.608 1.00 90.00 89 ILE A N 1
ATOM 696 C CA . ILE A 1 89 ? 2.460 -0.998 -8.195 1.00 90.00 89 ILE A CA 1
ATOM 697 C C . ILE A 1 89 ? 1.093 -1.561 -7.830 1.00 90.00 89 ILE A C 1
ATOM 699 O O . ILE A 1 89 ? 0.091 -1.210 -8.448 1.00 90.00 89 ILE A O 1
ATOM 703 N N . VAL A 1 90 ? 1.031 -2.394 -6.799 1.00 91.06 90 VAL A N 1
ATOM 704 C CA . VAL A 1 90 ? -0.214 -2.963 -6.292 1.00 91.06 90 VAL A CA 1
ATOM 705 C C . VAL A 1 90 ? -0.587 -2.302 -4.973 1.00 91.06 90 VAL A C 1
ATOM 707 O O . VAL A 1 90 ? 0.208 -2.259 -4.034 1.00 91.06 90 VAL A O 1
ATOM 710 N N . LEU A 1 91 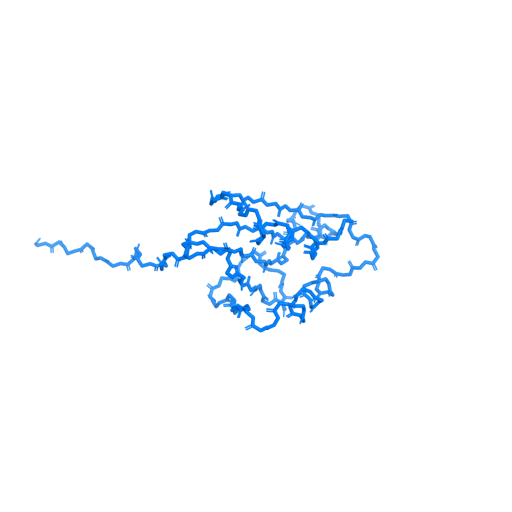? -1.831 -1.831 -4.901 1.00 94.31 91 LEU A N 1
ATOM 711 C CA . LEU A 1 91 ? -2.496 -1.374 -3.688 1.00 94.31 91 LEU A CA 1
ATOM 712 C C . LEU A 1 91 ? -3.573 -2.393 -3.315 1.00 94.31 91 LEU A C 1
ATOM 714 O O . LEU A 1 91 ? -4.527 -2.601 -4.069 1.00 94.31 91 LEU A O 1
ATOM 718 N N . LYS A 1 92 ? -3.446 -3.033 -2.152 1.00 94.44 92 LYS A N 1
ATOM 719 C CA . LYS A 1 92 ? -4.416 -4.027 -1.672 1.00 94.44 92 LYS A CA 1
ATOM 720 C C . LYS A 1 92 ? -4.945 -3.653 -0.299 1.00 94.44 92 LYS A C 1
ATOM 722 O O . LYS A 1 92 ? -4.176 -3.563 0.650 1.00 94.44 92 LYS A O 1
ATOM 727 N N . VAL A 1 93 ? -6.257 -3.499 -0.166 1.00 96.12 93 VAL A N 1
ATOM 728 C CA . VAL A 1 93 ? -6.885 -3.209 1.127 1.00 96.12 93 VAL A CA 1
ATOM 729 C C . VAL A 1 93 ? -7.185 -4.515 1.848 1.00 96.12 93 VAL A C 1
ATOM 731 O O . VAL A 1 93 ? -7.919 -5.365 1.340 1.00 96.12 93 VAL A O 1
ATOM 734 N N . VAL A 1 94 ? -6.633 -4.672 3.046 1.00 94.62 94 VAL A N 1
ATOM 735 C CA . VAL A 1 94 ? -6.823 -5.853 3.896 1.00 94.62 94 VAL A CA 1
ATOM 736 C C . VAL A 1 94 ? -7.307 -5.451 5.285 1.00 94.62 94 VAL A C 1
ATOM 738 O O . VAL A 1 94 ? -7.183 -4.293 5.689 1.00 94.62 94 VAL A O 1
ATOM 741 N N . SER A 1 95 ? -7.866 -6.414 6.017 1.00 94.75 95 SER A N 1
ATOM 742 C CA . SER A 1 95 ? -8.156 -6.238 7.441 1.00 94.75 95 SER A CA 1
ATOM 743 C C . SER A 1 95 ? -6.855 -6.016 8.219 1.00 94.75 95 SER A C 1
ATOM 745 O O . SER A 1 95 ? -5.830 -6.630 7.921 1.00 94.75 95 SER A O 1
ATOM 747 N N . SER A 1 96 ? -6.896 -5.136 9.216 1.00 87.38 96 SER A N 1
ATOM 748 C CA . SER A 1 96 ? -5.808 -4.944 10.183 1.00 87.38 96 SER A CA 1
ATOM 749 C C . SER A 1 96 ? -5.841 -5.978 11.304 1.00 87.38 96 SER A C 1
ATOM 751 O O . SER A 1 96 ? -4.909 -6.016 12.105 1.00 87.38 96 SER A O 1
ATOM 753 N N . GLN A 1 97 ? -6.897 -6.798 11.388 1.00 77.94 97 GLN A N 1
ATOM 754 C CA . GLN A 1 97 ? -6.895 -7.923 12.316 1.00 77.94 97 GLN A CA 1
ATOM 755 C C . GLN A 1 97 ? -5.741 -8.853 11.961 1.00 77.94 97 GLN A C 1
ATOM 757 O O . GLN A 1 97 ? -5.488 -9.104 10.783 1.00 77.94 97 GLN A O 1
ATOM 762 N N . ALA A 1 98 ? -5.010 -9.263 12.996 1.00 52.72 98 ALA A N 1
ATOM 763 C CA . ALA A 1 98 ? -3.804 -10.055 12.875 1.00 52.72 98 ALA A CA 1
ATOM 764 C C . ALA A 1 98 ? -4.025 -11.246 11.936 1.00 52.72 98 ALA A C 1
ATOM 766 O O . ALA A 1 98 ? -5.097 -11.855 11.939 1.00 52.72 98 ALA A O 1
ATOM 767 N N . ASP A 1 99 ? -2.984 -11.597 11.185 1.00 53.12 99 ASP A N 1
ATOM 768 C CA . ASP A 1 99 ? -2.792 -12.928 10.613 1.00 53.12 99 ASP A CA 1
ATOM 769 C C . ASP A 1 99 ? -2.696 -13.979 11.751 1.00 53.12 99 ASP A C 1
ATOM 771 O O . ASP A 1 99 ? -1.690 -14.661 11.908 1.00 53.12 99 ASP A O 1
ATOM 775 N N . ASP A 1 100 ? -3.727 -14.085 12.594 1.00 45.94 100 ASP A N 1
ATOM 776 C CA . ASP A 1 100 ? -3.822 -14.964 13.762 1.00 45.94 100 ASP A CA 1
ATOM 777 C C . ASP A 1 100 ? -4.976 -15.953 13.573 1.00 45.94 100 ASP A C 1
ATOM 779 O O . ASP A 1 100 ? -5.932 -16.065 14.337 1.00 45.94 100 ASP A O 1
ATOM 783 N N . SER A 1 101 ? -4.933 -16.659 12.449 1.00 42.91 101 SER A N 1
ATOM 784 C CA . SER A 1 101 ? -5.701 -17.887 12.253 1.00 42.91 101 SER A CA 1
ATOM 785 C C . SER A 1 101 ? -4.786 -18.964 11.693 1.00 42.91 101 SER A C 1
ATOM 787 O O . SER A 1 101 ? -5.062 -19.557 10.659 1.00 42.91 101 SER A O 1
ATOM 789 N N . THR A 1 102 ? -3.661 -19.204 12.375 1.00 50.38 102 THR A N 1
ATOM 790 C CA . THR A 1 102 ? -2.901 -20.450 12.203 1.00 50.38 102 THR A CA 1
ATOM 791 C C . THR A 1 102 ? -2.397 -21.008 13.538 1.00 50.38 102 THR A C 1
ATOM 793 O O . THR A 1 102 ? -1.213 -21.258 13.641 1.00 50.38 102 THR A O 1
ATOM 796 N N . MET A 1 103 ? -3.257 -21.219 14.547 1.00 47.84 103 MET A N 1
ATOM 797 C CA . MET A 1 103 ? -3.157 -22.237 15.632 1.00 47.84 103 MET A CA 1
ATOM 798 C C . MET A 1 103 ? -4.568 -22.319 16.268 1.00 47.84 103 MET A C 1
ATOM 800 O O . MET A 1 103 ? -5.184 -21.283 16.453 1.00 47.84 103 MET A O 1
ATOM 804 N N . GLU A 1 104 ? -5.243 -23.426 16.583 1.00 46.59 104 GLU A N 1
ATOM 805 C CA . GLU A 1 104 ? -4.898 -24.810 16.900 1.00 46.59 104 GLU A CA 1
ATOM 806 C C . GLU A 1 104 ? -6.046 -25.729 16.407 1.00 46.59 104 GLU A C 1
ATOM 808 O O . GLU A 1 104 ? -7.211 -25.471 16.711 1.00 46.59 104 GLU A O 1
ATOM 813 N N . MET A 1 105 ? -5.755 -26.862 15.755 1.00 45.97 105 MET A N 1
ATOM 814 C CA . MET A 1 105 ? -6.614 -28.045 15.921 1.00 45.97 105 MET A CA 1
ATOM 815 C C . MET A 1 105 ? -5.999 -28.891 17.033 1.00 45.97 105 MET A C 1
ATOM 817 O O . MET A 1 105 ? -5.077 -29.672 16.807 1.00 45.97 105 MET A O 1
ATOM 821 N N . LYS A 1 106 ? -6.500 -28.706 18.259 1.00 48.69 106 LYS A N 1
ATOM 822 C CA . LYS A 1 106 ? -6.402 -29.721 19.308 1.00 48.69 106 LYS A CA 1
ATOM 823 C C . LYS A 1 106 ? -7.321 -30.875 18.906 1.00 48.69 106 LYS A C 1
ATOM 825 O O . LYS A 1 106 ? -8.537 -30.738 19.004 1.00 48.69 106 LYS A O 1
ATOM 830 N N . ASN A 1 107 ? -6.750 -32.001 18.487 1.00 52.41 107 ASN A N 1
ATOM 831 C CA . ASN A 1 107 ? -7.480 -33.264 18.480 1.00 52.41 107 ASN A CA 1
ATOM 832 C C . ASN A 1 107 ? -7.210 -33.985 19.803 1.00 52.41 107 ASN A C 1
ATOM 834 O O . ASN A 1 107 ? -6.057 -34.255 20.144 1.00 52.41 107 ASN A O 1
ATOM 838 N N . GLN A 1 108 ? -8.302 -34.204 20.539 1.00 50.94 108 GLN A N 1
ATOM 839 C CA . GLN A 1 108 ? -8.411 -35.093 21.696 1.00 50.94 108 GLN A CA 1
ATOM 840 C C . GLN A 1 108 ? -8.138 -36.550 21.321 1.00 50.94 108 GLN A C 1
ATOM 842 O O . GLN A 1 108 ? -8.399 -36.915 20.150 1.00 50.94 108 GLN A O 1
#

Radius of gyration: 15.3 Å; chains: 1; bounding box: 28×46×41 Å

Foldseek 3Di:
DQVLVVLVVCLVVPDDAFDKDKAWDPQPDDVLRSQVVVCVVQVVAKAWDPDDPDFADPPHTWIWGDRDPFKIWIWGWGADPVDNSIIIIMTHIHTPPDPPPPDDDDDD

pLDDT: mean 81.2, std 16.7, range [42.91, 97.25]

Organism: Caenorhabditis remanei (NCBI:txid31234)

Sequence (108 aa):
MDVISFIQYWMENGKEVGTTFACNGYPYVAVDEILTQLRNEFNEIMSELTGVTEQNLTGTPGFSIPLTTSSKILVYGRRNSEDISNEEIVLKVVSSQADDSTMEMKNQ

Secondary structure (DSSP, 8-state):
--HHHHHHHHHHH---TT-EEEE---TTS-HHHHHHHHHHHTTTT-EE--S--SSS-TT---EEEEEETTEEEEEEEEE-TT-TT-EEEEEEEEE-S-S---------